Protein AF-A0AAW2HRA9-F1 (afdb_monomer_lite)

Organism: NCBI:txid328185

pLDDT: mean 81.09, std 15.41, range [37.97, 95.75]

Secondary structure (DSSP, 8-state):
-----PPP-----PPPPSS-PPPPGGGS----SS-SS--SS----------TTHHHHHHHHHHHHHTTT-TTTTHHHHHHHHHHHHHHHHHHHHHHHHHH-GGGGTT-SS--HHHHHHHHHHT-

Structure (mmCIF, N/CA/C/O backbone):
data_AF-A0AAW2HRA9-F1
#
_entry.id   AF-A0AAW2HRA9-F1
#
loop_
_atom_site.group_PDB
_atom_site.id
_atom_site.type_symbol
_atom_site.label_atom_id
_atom_site.label_alt_id
_atom_site.label_comp_id
_atom_site.label_asym_id
_atom_site.label_entity_id
_atom_site.label_seq_id
_atom_site.pdbx_PDB_ins_code
_atom_site.Cartn_x
_atom_site.Cartn_y
_atom_site.Cartn_z
_atom_site.occupancy
_atom_site.B_iso_or_equiv
_atom_site.auth_seq_id
_atom_site.auth_comp_id
_atom_site.auth_asym_id
_atom_site.auth_atom_id
_atom_site.pdbx_PDB_model_num
ATOM 1 N N . MET A 1 1 ? -4.086 -24.939 -56.071 1.00 37.97 1 MET A N 1
ATOM 2 C CA . MET A 1 1 ? -3.894 -26.386 -56.312 1.00 37.97 1 MET A CA 1
ATOM 3 C C . MET A 1 1 ? -2.800 -26.894 -55.387 1.00 37.97 1 MET A C 1
ATOM 5 O O . MET A 1 1 ? -1.643 -26.539 -55.559 1.00 37.97 1 MET A O 1
ATOM 9 N N . ASN A 1 2 ? -3.195 -27.669 -54.378 1.00 42.34 2 ASN A N 1
ATOM 10 C CA . ASN A 1 2 ? -2.298 -28.369 -53.461 1.00 42.34 2 ASN A CA 1
ATOM 11 C C . ASN A 1 2 ? -1.465 -29.402 -54.213 1.00 42.34 2 ASN A C 1
ATOM 13 O O . ASN A 1 2 ? -2.060 -30.215 -54.914 1.00 42.34 2 ASN A O 1
ATOM 17 N N . ARG A 1 3 ? -0.152 -29.462 -53.968 1.00 42.09 3 ARG A N 1
ATOM 18 C CA . ARG A 1 3 ? 0.603 -30.725 -53.995 1.00 42.09 3 ARG A CA 1
ATOM 19 C C . ARG A 1 3 ? 1.745 -30.682 -52.981 1.00 42.09 3 ARG A C 1
ATOM 21 O O . ARG A 1 3 ? 2.886 -30.401 -53.319 1.00 42.09 3 ARG A O 1
ATOM 28 N N . PHE A 1 4 ? 1.415 -31.012 -51.736 1.00 44.88 4 PHE A N 1
ATOM 29 C CA . PHE A 1 4 ? 2.378 -31.638 -50.836 1.00 44.88 4 PHE A CA 1
ATOM 30 C C . PHE A 1 4 ? 2.544 -33.088 -51.304 1.00 44.88 4 PHE A C 1
ATOM 32 O O . PHE A 1 4 ? 1.554 -33.815 -51.401 1.00 44.88 4 PHE A O 1
ATOM 39 N N . LYS A 1 5 ? 3.769 -33.513 -51.621 1.00 48.34 5 LYS A N 1
ATOM 40 C CA . LYS A 1 5 ? 4.093 -34.928 -51.834 1.00 48.34 5 LYS A CA 1
ATOM 41 C C . LYS A 1 5 ? 5.304 -35.262 -50.958 1.00 48.34 5 LYS A C 1
ATOM 43 O O . LYS A 1 5 ? 6.399 -34.807 -51.280 1.00 48.34 5 LYS A O 1
ATOM 48 N N . PRO A 1 6 ? 5.131 -35.975 -49.833 1.00 53.81 6 PRO A N 1
ATOM 49 C CA . PRO A 1 6 ? 6.262 -36.382 -49.011 1.00 53.81 6 PRO A CA 1
ATOM 50 C C . PRO A 1 6 ? 7.033 -37.512 -49.717 1.00 53.81 6 PRO A C 1
ATOM 52 O O . PRO A 1 6 ? 6.395 -38.426 -50.252 1.00 53.81 6 PRO A O 1
ATOM 55 N N . PRO A 1 7 ? 8.378 -37.487 -49.741 1.00 51.47 7 PRO A N 1
ATOM 56 C CA . PRO A 1 7 ? 9.144 -38.616 -50.235 1.00 51.47 7 PRO A CA 1
ATOM 57 C C . PRO A 1 7 ? 9.046 -39.806 -49.274 1.00 51.47 7 PRO A C 1
ATOM 59 O O . PRO A 1 7 ? 9.061 -39.693 -48.049 1.00 51.47 7 PRO A O 1
ATOM 62 N N . SER A 1 8 ? 8.900 -40.960 -49.909 1.00 51.50 8 SER A N 1
ATOM 63 C CA . SER A 1 8 ? 8.750 -42.305 -49.380 1.00 51.50 8 SER A CA 1
ATOM 64 C C . SER A 1 8 ? 9.867 -42.727 -48.426 1.00 51.50 8 SER A C 1
ATOM 66 O O . SER A 1 8 ? 11.039 -42.654 -48.779 1.00 51.50 8 SER A O 1
ATOM 68 N N . LYS A 1 9 ? 9.457 -43.257 -47.266 1.00 54.34 9 LYS A N 1
ATOM 69 C CA . LYS A 1 9 ? 10.151 -44.244 -46.419 1.00 54.34 9 LYS A CA 1
ATOM 70 C C . LYS A 1 9 ? 11.686 -44.241 -46.511 1.00 54.34 9 LYS A C 1
ATOM 72 O O . LYS A 1 9 ? 12.278 -45.101 -47.153 1.00 54.34 9 LYS A O 1
ATOM 77 N N . MET A 1 10 ? 12.309 -43.371 -45.727 1.00 39.94 10 MET A N 1
ATOM 78 C CA . MET A 1 10 ? 13.595 -43.674 -45.105 1.00 39.94 10 MET A CA 1
ATOM 79 C C . MET A 1 10 ? 13.368 -43.581 -43.598 1.00 39.94 10 MET A C 1
ATOM 81 O O . MET A 1 10 ? 13.151 -42.499 -43.057 1.00 39.94 10 MET A O 1
ATOM 85 N N . CYS A 1 11 ? 13.304 -44.730 -42.924 1.00 42.09 11 CYS A N 1
ATOM 86 C CA . CYS A 1 11 ? 13.238 -44.780 -41.470 1.00 42.09 11 CYS A CA 1
ATOM 87 C C . CYS A 1 11 ? 14.598 -44.337 -40.923 1.00 42.09 11 CYS A C 1
ATOM 89 O O . CYS A 1 11 ? 15.488 -45.160 -40.727 1.00 42.09 11 CYS A O 1
ATOM 91 N N . MET A 1 12 ? 14.776 -43.037 -40.692 1.00 40.59 12 MET A N 1
ATOM 92 C CA . MET A 1 12 ? 15.856 -42.565 -39.833 1.00 40.59 12 MET A CA 1
ATOM 93 C C . MET A 1 12 ? 15.500 -42.951 -38.395 1.00 40.59 12 MET A C 1
ATOM 95 O O . MET A 1 12 ? 14.722 -42.278 -37.722 1.00 40.59 12 MET A O 1
ATOM 99 N N . VAL A 1 13 ? 16.028 -44.088 -37.941 1.00 52.50 13 VAL A N 1
ATOM 100 C CA . VAL A 1 13 ? 16.053 -44.440 -36.520 1.00 52.50 13 VAL A CA 1
ATOM 101 C C . VAL A 1 13 ? 17.067 -43.508 -35.870 1.00 52.50 13 VAL A C 1
ATOM 103 O O . VAL A 1 13 ? 18.267 -43.765 -35.899 1.00 52.50 13 VAL A O 1
ATOM 106 N N . TYR A 1 14 ? 16.603 -42.384 -35.331 1.00 51.06 14 TYR A N 1
ATOM 107 C CA . TYR A 1 14 ? 17.464 -41.539 -34.514 1.00 51.06 14 TYR A CA 1
ATOM 108 C C . TYR A 1 14 ? 17.772 -42.294 -33.211 1.00 51.06 14 TYR A C 1
ATOM 110 O O . TYR A 1 14 ? 16.828 -42.707 -32.525 1.00 51.06 14 TYR A O 1
ATOM 118 N N . PRO A 1 15 ? 19.050 -42.504 -32.843 1.00 56.41 15 PRO A N 1
ATOM 119 C CA . PRO A 1 15 ? 19.375 -43.017 -31.520 1.00 56.41 15 PRO A CA 1
ATOM 120 C C . PRO A 1 15 ? 18.768 -42.072 -30.478 1.00 56.41 15 PRO A C 1
ATOM 122 O O . PRO A 1 15 ? 18.876 -40.851 -30.601 1.00 56.41 15 PRO A O 1
ATOM 125 N N . LYS A 1 16 ? 18.075 -42.633 -29.478 1.00 58.72 16 LYS A N 1
ATOM 126 C CA . LYS A 1 16 ? 17.461 -41.856 -28.393 1.00 58.72 16 LYS A CA 1
ATOM 127 C C . LYS A 1 16 ? 18.548 -40.984 -27.747 1.00 58.72 16 LYS A C 1
ATOM 129 O O . LYS A 1 16 ? 19.500 -41.553 -27.212 1.00 58.72 16 LYS A O 1
ATOM 134 N N . PRO A 1 17 ? 18.446 -39.644 -27.774 1.00 55.69 17 PRO A N 1
ATOM 135 C CA . PRO A 1 17 ? 19.430 -38.814 -27.102 1.00 55.69 17 PRO A CA 1
ATOM 136 C C . PRO A 1 17 ? 19.332 -39.064 -25.593 1.00 55.69 17 PRO A C 1
ATOM 138 O O . PRO A 1 17 ? 18.263 -38.924 -24.995 1.00 55.69 17 PRO A O 1
ATOM 141 N N . LEU A 1 18 ? 20.452 -39.445 -24.976 1.00 60.88 18 LEU A N 1
ATOM 142 C CA . LEU A 1 18 ? 20.646 -39.447 -23.524 1.00 60.88 18 LEU A CA 1
ATOM 143 C C . LEU A 1 18 ? 20.710 -37.986 -23.034 1.00 60.88 18 LEU A C 1
ATOM 145 O O . LEU A 1 18 ? 21.768 -37.480 -22.682 1.00 60.88 18 LEU A O 1
ATOM 149 N N . GLY A 1 19 ? 19.587 -37.266 -23.100 1.00 69.81 19 GLY A N 1
ATOM 150 C CA . GLY A 1 19 ? 19.487 -35.863 -22.694 1.00 69.81 19 GLY A CA 1
ATOM 151 C C . GLY A 1 19 ? 18.449 -35.065 -23.484 1.00 69.81 19 GLY A C 1
ATOM 152 O O . GLY A 1 19 ? 17.924 -35.515 -24.503 1.00 69.81 19 GLY A O 1
ATOM 153 N N . ARG A 1 20 ? 18.144 -33.848 -23.013 1.00 66.81 20 ARG A N 1
ATOM 154 C CA . ARG A 1 20 ? 17.298 -32.908 -23.764 1.00 66.81 20 ARG A CA 1
ATOM 155 C C . ARG A 1 20 ? 18.063 -32.444 -25.009 1.00 66.81 20 ARG A C 1
ATOM 157 O O . ARG A 1 20 ? 19.054 -31.734 -24.895 1.00 66.81 20 ARG A O 1
ATOM 164 N N . SER A 1 21 ? 17.601 -32.844 -26.189 1.00 70.56 21 SER A N 1
ATOM 165 C CA . SER A 1 21 ? 18.099 -32.360 -27.480 1.00 70.56 21 SER A CA 1
ATOM 166 C C . SER A 1 21 ? 17.742 -30.882 -27.713 1.00 70.56 21 SER A C 1
ATOM 168 O O . SER A 1 21 ? 16.795 -30.367 -27.107 1.00 70.56 21 SER A O 1
ATOM 170 N N . ARG A 1 22 ? 18.480 -30.206 -28.613 1.00 78.69 22 ARG A N 1
ATOM 171 C CA . ARG A 1 22 ? 18.168 -28.838 -29.071 1.00 78.69 22 ARG A CA 1
ATOM 172 C C . ARG A 1 22 ? 16.697 -28.772 -29.488 1.00 78.69 22 ARG A C 1
ATOM 174 O O . ARG A 1 22 ? 16.230 -29.624 -30.242 1.00 78.69 22 ARG A O 1
ATOM 181 N N . GLN A 1 23 ? 15.970 -27.788 -28.967 1.00 76.94 23 GLN A N 1
ATOM 182 C CA . GLN A 1 23 ? 14.591 -27.550 -29.379 1.00 76.94 23 GLN A CA 1
ATOM 183 C C . GLN A 1 23 ? 14.600 -27.022 -30.815 1.00 76.94 23 GLN A C 1
ATOM 185 O O . GLN A 1 23 ? 15.367 -26.119 -31.143 1.00 76.94 23 GLN A O 1
ATOM 190 N N . ASP A 1 24 ? 13.779 -27.621 -31.667 1.00 79.00 24 ASP A N 1
ATOM 191 C CA . ASP A 1 24 ? 13.587 -27.181 -33.043 1.00 79.00 24 ASP A CA 1
ATOM 192 C C . ASP A 1 24 ? 12.545 -26.055 -33.062 1.00 79.00 24 ASP A C 1
ATOM 194 O O . ASP A 1 24 ? 11.390 -26.269 -32.687 1.00 79.00 24 ASP A O 1
ATOM 198 N N . GLU A 1 25 ? 12.951 -24.853 -33.471 1.00 73.31 25 GLU A N 1
ATOM 199 C CA . GLU A 1 25 ? 12.082 -23.670 -33.537 1.00 73.31 25 GLU A CA 1
ATOM 200 C C . GLU A 1 25 ? 10.900 -23.879 -34.495 1.00 73.31 25 GLU A C 1
ATOM 202 O O . GLU A 1 25 ? 9.813 -23.363 -34.248 1.00 73.31 25 GLU A O 1
ATOM 207 N N . SER A 1 26 ? 11.062 -24.708 -35.534 1.00 74.19 26 SER A N 1
ATOM 208 C CA . SER A 1 26 ? 9.992 -25.018 -36.492 1.00 74.19 26 SER A CA 1
ATOM 209 C C . SER A 1 26 ? 8.891 -25.912 -35.905 1.00 74.19 26 SER A C 1
ATOM 211 O O . SER A 1 26 ? 7.760 -25.923 -36.395 1.00 74.19 26 SER A O 1
ATOM 213 N N . ARG A 1 27 ? 9.194 -26.628 -34.814 1.00 77.44 27 ARG A N 1
ATOM 214 C CA . ARG A 1 27 ? 8.250 -27.490 -34.091 1.00 77.44 27 ARG A CA 1
ATOM 215 C C . ARG A 1 27 ? 7.277 -26.691 -33.223 1.00 77.44 27 ARG A C 1
ATOM 217 O O . ARG A 1 27 ? 6.204 -27.196 -32.893 1.00 77.44 27 ARG A O 1
ATOM 224 N N . VAL A 1 28 ? 7.632 -25.463 -32.839 1.00 72.75 28 VAL A N 1
ATOM 225 C CA . VAL A 1 28 ? 6.806 -24.604 -31.983 1.00 72.75 28 VAL A CA 1
ATOM 226 C C . VAL A 1 28 ? 6.184 -23.505 -32.835 1.00 72.75 28 VAL A C 1
ATOM 228 O O . VAL A 1 28 ? 6.857 -22.586 -33.285 1.00 72.75 28 VAL A O 1
ATOM 231 N N . THR A 1 29 ? 4.866 -23.554 -33.035 1.00 73.38 29 THR A N 1
ATOM 232 C CA . THR A 1 29 ? 4.131 -22.466 -33.699 1.00 73.38 29 THR A CA 1
ATOM 233 C C . THR A 1 29 ? 4.008 -21.265 -32.758 1.00 73.38 29 THR A C 1
ATOM 235 O O . THR A 1 29 ? 2.965 -21.031 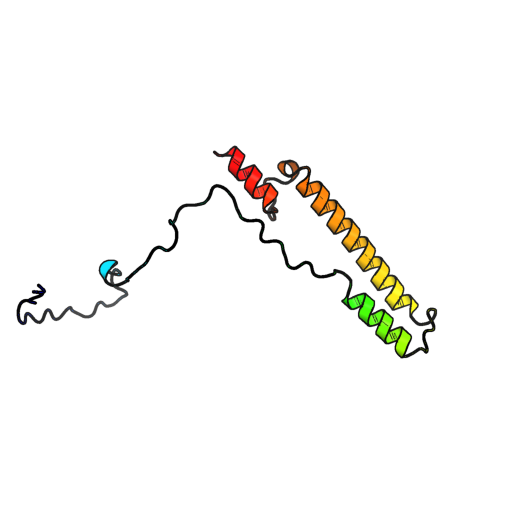-32.146 1.00 73.38 29 THR A O 1
ATOM 238 N N . PHE A 1 30 ? 5.086 -20.499 -32.608 1.00 74.56 30 PHE A N 1
ATOM 239 C CA . PHE A 1 30 ? 5.087 -19.280 -31.811 1.00 74.56 30 PHE A CA 1
ATOM 240 C C . PHE A 1 30 ? 4.509 -18.123 -32.629 1.00 74.56 30 PHE A C 1
ATOM 242 O O . PHE A 1 30 ? 5.139 -17.598 -33.544 1.00 74.56 30 PHE A O 1
ATOM 249 N N . LYS A 1 31 ? 3.278 -17.720 -32.309 1.00 79.88 31 LYS A N 1
ATOM 250 C CA . LYS A 1 31 ? 2.676 -16.507 -32.869 1.00 79.88 31 LYS A CA 1
ATOM 251 C C . LYS A 1 31 ? 2.984 -15.342 -31.940 1.00 79.88 31 LYS A C 1
ATOM 253 O O . LYS A 1 31 ? 2.363 -15.196 -30.889 1.00 79.88 31 LYS A O 1
ATOM 258 N N . ILE A 1 32 ? 3.944 -14.514 -32.336 1.00 79.38 32 ILE A N 1
ATOM 259 C CA . ILE A 1 32 ? 4.301 -13.290 -31.619 1.00 79.38 32 ILE A CA 1
ATOM 260 C C . ILE A 1 32 ? 3.113 -12.322 -31.694 1.00 79.38 32 ILE A C 1
ATOM 262 O O . ILE A 1 32 ? 2.907 -11.667 -32.709 1.00 79.38 32 ILE A O 1
ATOM 266 N N . SER A 1 33 ? 2.315 -12.210 -30.627 1.00 84.12 33 SER A N 1
ATOM 267 C CA . SER A 1 33 ? 1.204 -11.242 -30.593 1.00 84.12 33 SER A CA 1
ATOM 268 C C . SER A 1 33 ? 1.682 -9.791 -30.448 1.00 84.12 33 SER A C 1
ATOM 270 O O . SER A 1 33 ? 0.940 -8.859 -30.743 1.00 84.12 33 SER A O 1
ATOM 272 N N . LYS A 1 34 ? 2.892 -9.593 -29.906 1.00 83.06 34 LYS A N 1
ATOM 273 C CA . LYS A 1 34 ? 3.535 -8.293 -29.667 1.00 83.06 34 LYS A CA 1
ATOM 274 C C . LYS A 1 34 ? 5.039 -8.451 -29.808 1.00 83.06 34 LYS A C 1
ATOM 276 O O . LYS A 1 34 ? 5.581 -9.436 -29.323 1.00 83.06 34 LYS A O 1
ATOM 281 N N . GLU A 1 35 ? 5.689 -7.465 -30.407 1.00 87.62 35 GLU A N 1
ATOM 282 C CA . GLU A 1 35 ? 7.142 -7.448 -30.568 1.00 87.62 35 GLU A CA 1
ATOM 283 C C . GLU A 1 35 ? 7.867 -7.649 -29.231 1.00 87.62 35 GLU A C 1
ATOM 285 O O . GLU A 1 35 ? 7.526 -7.019 -28.225 1.00 87.62 35 GLU A O 1
ATOM 290 N N . LEU A 1 36 ? 8.889 -8.508 -29.238 1.00 88.81 36 LEU A N 1
ATOM 291 C CA . LEU A 1 36 ? 9.729 -8.822 -28.080 1.00 88.81 36 LEU A CA 1
ATOM 292 C C . LEU A 1 36 ? 10.796 -7.741 -27.858 1.00 88.81 36 LEU A C 1
ATOM 294 O O . LEU A 1 36 ? 11.985 -8.028 -27.766 1.00 88.81 36 LEU A O 1
ATOM 298 N N . LYS A 1 37 ? 10.364 -6.481 -27.805 1.00 90.44 37 LYS A N 1
ATOM 299 C CA . LYS A 1 37 ? 11.219 -5.338 -27.491 1.00 90.44 37 LYS A CA 1
ATOM 300 C C . LYS A 1 37 ? 10.703 -4.630 -26.253 1.00 90.44 37 LYS A C 1
ATOM 302 O O . LYS A 1 37 ? 9.489 -4.510 -26.049 1.00 90.44 3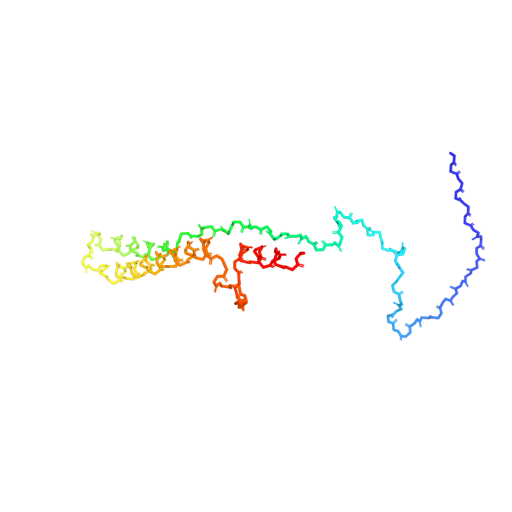7 LYS A O 1
ATOM 307 N N . LEU A 1 38 ? 11.633 -4.164 -25.423 1.00 89.56 38 LEU A N 1
ATOM 308 C CA . LEU A 1 38 ? 11.278 -3.355 -24.269 1.00 89.56 38 LEU A CA 1
ATOM 309 C C . LEU A 1 38 ? 10.591 -2.075 -24.757 1.00 89.56 38 LEU A C 1
ATOM 311 O O . LEU A 1 38 ? 11.005 -1.457 -25.737 1.00 89.56 38 LEU A O 1
ATOM 315 N N . LYS A 1 39 ? 9.502 -1.702 -24.091 1.00 89.56 39 LYS A N 1
ATOM 316 C CA . LYS A 1 39 ? 8.809 -0.448 -24.377 1.00 89.56 39 LYS A CA 1
ATOM 317 C C . LYS A 1 39 ? 9.465 0.687 -23.616 1.00 89.56 39 LYS A C 1
ATOM 319 O O . LYS A 1 39 ? 9.929 0.511 -22.501 1.00 89.56 39 LYS A O 1
ATOM 324 N N . GLU A 1 40 ? 9.354 1.875 -24.183 1.00 90.00 40 GLU A N 1
ATOM 325 C CA . GLU A 1 40 ? 9.878 3.115 -23.607 1.00 90.00 40 GLU A CA 1
ATOM 326 C C . GLU A 1 40 ? 9.154 3.564 -22.330 1.00 90.00 40 GLU A C 1
ATOM 328 O O . GLU A 1 40 ? 9.612 4.472 -21.647 1.00 90.00 40 GLU A O 1
ATOM 333 N N . ARG A 1 41 ? 7.989 2.974 -22.032 1.00 90.75 41 ARG A N 1
ATOM 334 C CA . ARG A 1 41 ? 7.210 3.270 -20.831 1.00 90.75 41 ARG A CA 1
ATOM 335 C C . ARG A 1 41 ? 6.551 2.027 -20.255 1.00 90.75 41 ARG A C 1
ATOM 337 O O . ARG A 1 41 ? 6.009 1.191 -20.988 1.00 90.75 41 ARG A O 1
ATOM 344 N N . VAL A 1 42 ? 6.514 1.978 -18.934 1.00 90.94 42 VAL A N 1
ATOM 345 C CA . VAL A 1 42 ? 5.692 1.073 -18.141 1.00 90.94 42 VAL A CA 1
ATOM 346 C C . VAL A 1 42 ? 4.293 1.668 -18.019 1.00 90.94 42 VAL A C 1
ATOM 348 O O . VAL A 1 42 ? 4.106 2.881 -17.894 1.00 90.94 42 VAL A O 1
ATOM 351 N N . ARG A 1 43 ? 3.280 0.806 -18.099 1.00 88.38 43 ARG A N 1
ATOM 352 C CA . ARG A 1 43 ? 1.895 1.214 -17.856 1.00 88.38 43 ARG A CA 1
ATOM 353 C C . ARG A 1 43 ? 1.688 1.385 -16.358 1.00 88.38 43 ARG A C 1
ATOM 355 O O . ARG A 1 43 ? 2.017 0.478 -15.602 1.00 88.38 43 ARG A O 1
ATOM 362 N N . ASP A 1 44 ? 1.085 2.497 -15.961 1.00 82.50 44 ASP A N 1
ATOM 363 C CA . ASP A 1 44 ? 0.499 2.609 -14.630 1.00 82.50 44 ASP A CA 1
ATOM 364 C C . ASP A 1 44 ? -0.787 1.775 -14.624 1.00 82.50 44 ASP A C 1
ATOM 366 O O . ASP A 1 44 ? -1.818 2.175 -15.171 1.00 82.50 44 ASP A O 1
ATOM 370 N N . VAL A 1 45 ? -0.695 0.544 -14.122 1.00 74.56 45 VAL A N 1
ATOM 371 C CA . VAL A 1 45 ? -1.883 -0.259 -13.843 1.00 74.56 45 VAL A CA 1
ATOM 372 C C . VAL A 1 45 ? -2.422 0.299 -12.541 1.00 74.56 45 VAL A C 1
ATOM 374 O O . VAL A 1 45 ? -1.883 -0.003 -11.480 1.00 74.56 45 VAL A O 1
ATOM 377 N N . GLY A 1 46 ? -3.431 1.168 -12.639 1.00 68.06 46 GLY A N 1
ATOM 378 C CA . GLY A 1 46 ? -4.081 1.752 -11.473 1.00 68.06 46 GLY A CA 1
ATOM 379 C C . GLY A 1 46 ? -4.441 0.641 -10.493 1.00 68.06 46 GLY A C 1
ATOM 380 O O . GLY A 1 46 ? -5.294 -0.191 -10.796 1.00 68.06 46 GLY A O 1
ATOM 381 N N . GLY A 1 47 ? -3.724 0.592 -9.369 1.00 65.56 47 GLY A N 1
ATOM 382 C CA . GLY A 1 47 ? -3.921 -0.438 -8.359 1.00 65.56 47 GLY A CA 1
ATOM 383 C C . GLY A 1 47 ? -5.367 -0.439 -7.877 1.00 65.56 47 GLY A C 1
ATOM 384 O O . GLY A 1 47 ? -6.023 0.610 -7.858 1.00 65.56 47 GLY A O 1
ATOM 385 N N . TYR A 1 48 ? -5.859 -1.618 -7.495 1.00 61.59 48 TYR A N 1
ATOM 386 C CA . TYR A 1 48 ? -7.127 -1.739 -6.788 1.00 61.59 48 TYR A CA 1
ATOM 387 C C . TYR A 1 48 ? -7.072 -0.807 -5.571 1.00 61.59 48 TYR A C 1
ATOM 389 O O . TYR A 1 48 ? -6.188 -0.925 -4.722 1.00 61.59 48 TYR A O 1
ATOM 397 N N . ARG A 1 49 ? -7.938 0.212 -5.556 1.00 68.56 49 ARG A N 1
ATOM 398 C CA . ARG A 1 49 ? -7.999 1.186 -4.466 1.00 68.56 49 ARG A CA 1
ATOM 399 C C . ARG A 1 49 ? -8.777 0.550 -3.326 1.00 68.56 49 ARG A C 1
ATOM 401 O O . ARG A 1 49 ? -9.968 0.805 -3.177 1.00 68.56 49 ARG A O 1
ATOM 408 N N . GLU A 1 50 ? -8.115 -0.313 -2.568 1.00 69.62 50 GLU A N 1
ATOM 409 C CA . GLU A 1 50 ? -8.659 -0.772 -1.296 1.00 69.62 50 GLU A CA 1
ATOM 410 C C . GLU A 1 50 ? -8.829 0.438 -0.385 1.00 69.62 50 GLU A C 1
ATOM 412 O O . GLU A 1 50 ? -7.929 1.270 -0.247 1.00 69.62 50 GLU A O 1
ATOM 417 N N . ASN A 1 51 ? -10.020 0.574 0.190 1.00 80.69 51 ASN A N 1
ATOM 418 C CA . ASN A 1 51 ? -10.256 1.568 1.221 1.00 80.69 51 ASN A CA 1
ATOM 419 C C . ASN A 1 51 ? -9.463 1.117 2.463 1.00 80.69 51 ASN A C 1
ATOM 421 O O . ASN A 1 51 ? -9.763 0.052 3.005 1.00 80.69 51 ASN A O 1
ATOM 425 N N . PRO A 1 52 ? -8.466 1.894 2.915 1.00 82.62 52 PRO A N 1
ATOM 426 C CA . PRO A 1 52 ? -7.413 1.403 3.804 1.00 82.62 52 PRO A CA 1
ATOM 427 C C . PRO A 1 52 ? -7.899 1.019 5.205 1.00 82.62 52 PRO A C 1
ATOM 429 O O . PRO A 1 52 ? -7.236 0.224 5.852 1.00 82.62 52 PRO A O 1
ATOM 432 N N . CYS A 1 53 ? -9.043 1.549 5.651 1.00 94.19 53 CYS A N 1
ATOM 433 C CA . CYS A 1 53 ? -9.537 1.380 7.023 1.00 94.19 53 CYS A CA 1
ATOM 434 C C . CYS A 1 53 ? -10.937 0.748 7.105 1.00 94.19 53 CYS A C 1
ATOM 436 O O . CYS A 1 53 ? -11.704 1.031 8.026 1.00 94.19 53 CYS A O 1
ATOM 438 N N . LEU A 1 54 ? -11.330 -0.059 6.108 1.00 93.81 54 LEU A N 1
ATOM 439 C CA . LEU A 1 54 ? -12.633 -0.746 6.140 1.00 93.81 54 LEU A CA 1
ATOM 440 C C . LEU A 1 54 ? -12.724 -1.785 7.256 1.00 93.81 54 LEU A C 1
ATOM 442 O O . LEU A 1 54 ? -13.808 -2.011 7.789 1.00 93.81 54 LEU A O 1
ATOM 446 N N . PHE A 1 55 ? -11.607 -2.425 7.587 1.00 93.75 55 PHE A N 1
ATOM 447 C CA . PHE A 1 55 ? -11.574 -3.462 8.605 1.00 93.75 55 PHE A CA 1
ATOM 448 C C . PHE A 1 55 ? -11.854 -2.873 9.991 1.00 93.75 55 PHE A C 1
ATOM 450 O O . PHE A 1 55 ? -12.770 -3.313 10.679 1.00 93.75 55 PHE A O 1
ATOM 457 N N . GLU A 1 56 ? -11.161 -1.803 10.356 1.00 94.00 56 GLU A N 1
ATOM 458 C CA . GLU A 1 56 ? -11.331 -1.088 11.619 1.00 94.00 56 GLU A CA 1
ATOM 459 C C . GLU A 1 56 ? -12.736 -0.491 11.721 1.00 94.00 56 GLU A C 1
ATOM 461 O O . GLU A 1 56 ? -13.376 -0.564 12.768 1.00 94.00 56 GLU A O 1
ATOM 466 N N . LEU A 1 57 ? -13.264 0.018 10.603 1.00 93.62 57 LEU A N 1
ATOM 467 C CA . LEU A 1 57 ? -14.644 0.490 10.536 1.00 93.62 57 LEU A CA 1
ATOM 468 C C . LEU A 1 57 ? -15.649 -0.642 10.813 1.00 93.62 57 LEU A C 1
ATOM 470 O O . LEU A 1 57 ? -16.643 -0.433 11.508 1.00 93.62 57 LEU A O 1
ATOM 474 N N . SER A 1 58 ? -15.389 -1.853 10.310 1.00 94.50 58 SER A N 1
ATOM 475 C CA . SER A 1 58 ? -16.243 -3.014 10.579 1.00 94.50 58 SER A CA 1
ATOM 476 C C . SER A 1 58 ? -16.219 -3.440 12.052 1.00 94.50 58 SER A C 1
ATOM 478 O O . SER A 1 58 ? -17.260 -3.823 12.583 1.00 94.50 58 SER A O 1
ATOM 480 N N . LEU A 1 59 ? -15.075 -3.296 12.733 1.00 94.31 59 LEU A N 1
ATOM 481 C CA . LEU A 1 59 ? -14.946 -3.572 14.167 1.00 94.31 59 LEU A CA 1
ATOM 482 C C . LEU A 1 59 ? -15.744 -2.574 15.009 1.00 94.31 59 LEU A C 1
ATOM 484 O O . LEU A 1 59 ? -16.461 -2.987 15.918 1.00 94.31 59 LEU A O 1
ATOM 488 N N . ILE A 1 60 ? -15.698 -1.283 14.659 1.00 94.50 60 ILE A N 1
ATOM 489 C CA . ILE A 1 60 ? -16.528 -0.256 15.305 1.00 94.50 60 ILE A CA 1
ATOM 490 C C . ILE A 1 60 ? -18.008 -0.618 15.174 1.00 94.50 60 ILE A C 1
ATOM 492 O O . ILE A 1 60 ? -18.732 -0.628 16.167 1.00 94.50 60 ILE A O 1
ATOM 496 N N . PHE A 1 61 ? -18.469 -0.956 13.966 1.00 94.06 61 PHE A N 1
ATOM 497 C CA . PHE A 1 61 ? -19.869 -1.333 13.762 1.00 94.06 61 PHE A CA 1
ATOM 498 C C . PHE A 1 61 ? -20.260 -2.607 14.517 1.00 94.06 61 PHE A C 1
ATOM 500 O O . PHE A 1 61 ? -21.388 -2.693 15.003 1.00 94.06 61 PHE A O 1
ATOM 507 N N . GLY A 1 62 ? -19.342 -3.568 14.655 1.00 94.50 62 GLY A N 1
ATOM 508 C CA . GLY A 1 62 ? -19.527 -4.741 15.509 1.00 94.50 62 GLY A CA 1
ATOM 509 C C . GLY A 1 62 ? -19.734 -4.353 16.973 1.00 94.50 62 GLY A C 1
ATOM 510 O O . GLY A 1 62 ? -20.765 -4.685 17.556 1.00 94.50 62 GLY A O 1
ATOM 511 N N . CYS A 1 63 ? -18.815 -3.564 17.532 1.00 94.88 63 CYS A N 1
ATOM 512 C CA . CYS A 1 63 ? -18.884 -3.137 18.928 1.00 94.88 63 CYS A CA 1
ATOM 513 C C . CYS A 1 63 ? -20.133 -2.292 19.225 1.00 94.88 63 CYS A C 1
ATOM 515 O O . CYS A 1 63 ? -20.819 -2.522 20.225 1.00 94.88 63 CYS A O 1
ATOM 517 N N . LEU A 1 64 ? -20.483 -1.350 18.343 1.00 94.62 64 LEU A N 1
ATOM 518 C CA . LEU A 1 64 ? -21.678 -0.520 18.505 1.00 94.62 64 LEU A CA 1
ATOM 519 C C . LEU A 1 64 ? -22.955 -1.364 18.506 1.00 94.62 64 LEU A C 1
ATOM 521 O O . LEU A 1 64 ? -23.861 -1.105 19.296 1.00 94.62 64 LEU A O 1
ATOM 525 N N . LYS A 1 65 ? -23.023 -2.394 17.656 1.00 95.25 65 LYS A N 1
ATOM 526 C CA . LYS A 1 65 ? -24.174 -3.297 17.591 1.00 95.25 65 LYS A CA 1
ATOM 527 C C . LYS A 1 65 ? -24.343 -4.113 18.875 1.00 95.25 65 LYS A C 1
ATOM 529 O O . LYS A 1 65 ? -2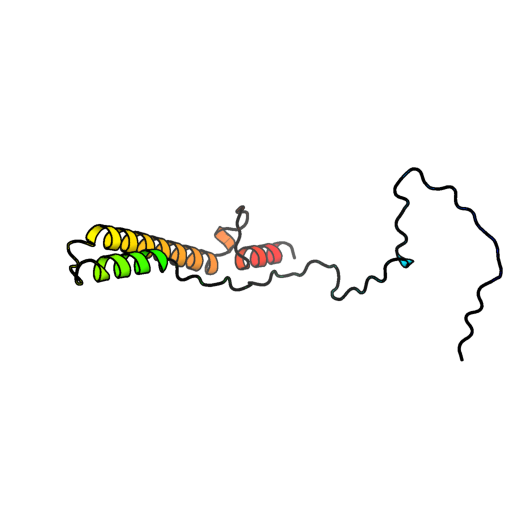5.473 -4.315 19.308 1.00 95.25 65 LYS A O 1
ATOM 534 N N . GLU A 1 66 ? -23.250 -4.573 19.474 1.00 93.38 66 GLU A N 1
ATOM 535 C CA . GLU A 1 66 ? -23.282 -5.364 20.712 1.00 93.38 66 GLU A CA 1
ATOM 536 C C . GLU A 1 66 ? -23.599 -4.512 21.950 1.00 93.38 66 GLU A C 1
ATOM 538 O O . GLU A 1 66 ? -24.245 -4.988 22.880 1.00 93.38 66 GLU A O 1
ATOM 543 N N . ASN A 1 67 ? -23.213 -3.232 21.939 1.00 92.00 67 ASN A N 1
ATOM 544 C CA . ASN A 1 67 ? -23.291 -2.340 23.100 1.00 92.00 67 ASN A CA 1
ATOM 545 C C . ASN A 1 67 ? -24.377 -1.255 22.992 1.00 92.00 67 ASN A C 1
ATOM 547 O O . ASN A 1 67 ? -24.252 -0.198 23.612 1.00 92.00 67 ASN A O 1
ATOM 551 N N . ASN A 1 68 ? -25.441 -1.487 22.212 1.00 91.25 68 ASN A N 1
ATOM 552 C CA . ASN A 1 68 ? -26.551 -0.538 22.012 1.00 91.25 68 ASN A CA 1
ATOM 553 C C . ASN A 1 68 ? -26.089 0.876 21.609 1.00 91.25 68 ASN A C 1
ATOM 555 O O . ASN A 1 68 ? -26.642 1.873 22.070 1.00 91.25 68 ASN A O 1
ATOM 559 N N . PHE A 1 69 ? -25.071 0.959 20.751 1.00 87.81 69 PHE A N 1
ATOM 560 C CA . PHE A 1 69 ? -24.488 2.209 20.258 1.00 87.81 69 PHE A CA 1
ATOM 561 C C . PHE A 1 69 ? -23.892 3.101 21.362 1.00 87.81 69 PHE A C 1
ATOM 563 O O . PHE A 1 69 ? -23.898 4.325 21.260 1.00 87.81 69 PHE A O 1
ATOM 570 N N . ASN A 1 70 ? -23.371 2.499 22.437 1.00 87.56 70 ASN A N 1
ATOM 571 C CA . ASN A 1 70 ? -22.639 3.233 23.462 1.00 87.56 70 ASN A CA 1
ATOM 572 C C . ASN A 1 70 ? -21.169 3.438 23.064 1.00 87.56 70 ASN A C 1
ATOM 574 O O . ASN A 1 70 ? -20.311 2.588 23.314 1.00 87.56 70 ASN A O 1
ATOM 578 N N . ASP A 1 71 ? -20.873 4.616 22.521 1.00 78.88 71 ASP A N 1
ATOM 579 C CA . ASP A 1 71 ? -19.534 5.005 22.058 1.00 78.88 71 ASP A CA 1
ATOM 580 C C . ASP A 1 71 ? -18.446 4.931 23.142 1.00 78.88 71 ASP A C 1
ATOM 582 O O . ASP A 1 71 ? -17.265 4.785 22.831 1.00 78.88 71 ASP A O 1
ATOM 586 N N . ARG A 1 72 ? -18.810 5.027 24.430 1.00 86.50 72 ARG A N 1
ATOM 587 C CA . ARG A 1 72 ? -17.832 4.984 25.531 1.00 86.50 72 ARG A CA 1
ATOM 588 C C . ARG A 1 72 ? -17.222 3.601 25.723 1.00 86.50 72 ARG A C 1
ATOM 590 O O . ARG A 1 72 ? -16.095 3.513 26.195 1.00 86.50 72 ARG A O 1
ATOM 597 N N . VAL A 1 73 ? -17.962 2.546 25.383 1.00 87.75 73 VAL A N 1
ATOM 598 C CA . VAL A 1 73 ? -17.483 1.161 25.498 1.00 87.75 73 VAL A CA 1
ATOM 599 C C . VAL A 1 73 ? -16.548 0.829 24.334 1.00 87.75 73 VAL A C 1
ATOM 601 O O . VAL A 1 73 ? -15.536 0.173 24.540 1.00 87.75 73 VAL A O 1
ATOM 604 N N . CYS A 1 74 ? -16.826 1.372 23.146 1.00 91.75 74 CYS A N 1
ATOM 605 C CA . CYS A 1 74 ? -16.086 1.101 21.910 1.00 91.75 74 CYS A CA 1
ATOM 606 C C . CYS A 1 74 ? -14.892 2.044 21.667 1.00 91.75 74 CYS A C 1
ATOM 608 O O . CYS A 1 74 ? -14.495 2.285 20.524 1.00 91.75 74 CYS A O 1
ATOM 610 N N . GLN A 1 75 ? -14.340 2.654 22.724 1.00 93.00 75 GLN A N 1
ATOM 611 C CA . GLN A 1 75 ? -13.246 3.621 22.576 1.00 93.00 75 GLN A CA 1
ATOM 612 C C . GLN A 1 75 ? -11.980 2.991 21.984 1.00 93.00 75 GLN A C 1
ATOM 614 O O . GLN A 1 75 ? -11.250 3.672 21.267 1.00 93.00 75 GLN A O 1
ATOM 619 N N . GLU A 1 76 ? -11.723 1.710 22.247 1.00 92.19 76 GLU A N 1
ATOM 620 C CA . GLU A 1 76 ? -10.544 1.007 21.735 1.00 92.19 76 GLU A CA 1
ATOM 621 C C . GLU A 1 76 ? -10.605 0.803 20.210 1.00 92.19 76 GLU A C 1
ATOM 623 O O . GLU A 1 76 ? -9.613 0.960 19.499 1.00 92.19 76 GLU A O 1
ATOM 628 N N . GLU A 1 77 ? -11.776 0.482 19.673 1.00 92.50 77 GLU A N 1
ATOM 629 C CA . GLU A 1 77 ? -12.007 0.316 18.239 1.00 92.50 77 GLU A CA 1
ATOM 630 C C . GLU A 1 77 ? -11.939 1.667 17.519 1.00 92.50 77 GLU A C 1
ATOM 632 O O . GLU A 1 77 ? -11.388 1.768 16.419 1.00 92.50 77 GLU A O 1
ATOM 637 N N . VAL A 1 78 ? -12.442 2.725 18.165 1.00 93.81 78 VAL A N 1
ATOM 638 C CA . VAL A 1 78 ? -12.382 4.097 17.646 1.00 93.81 78 VAL A CA 1
ATOM 639 C C . VAL A 1 78 ? -10.942 4.603 17.560 1.00 93.81 78 VAL A C 1
ATOM 641 O O . VAL A 1 78 ? -10.577 5.200 16.544 1.00 93.81 78 VAL A O 1
ATOM 644 N N . THR A 1 79 ? -10.101 4.362 18.570 1.00 94.88 79 THR A N 1
ATOM 645 C CA . THR A 1 79 ? -8.690 4.785 18.526 1.00 94.88 79 THR A CA 1
ATOM 646 C C . THR A 1 79 ? -7.924 4.055 17.426 1.00 94.88 79 THR A C 1
ATOM 648 O O . THR A 1 79 ? -7.250 4.706 16.625 1.00 94.88 79 THR A O 1
ATOM 651 N N . LYS A 1 80 ? -8.115 2.736 17.288 1.00 94.69 80 LYS A N 1
ATOM 652 C CA . LYS A 1 80 ? -7.519 1.940 16.198 1.00 94.69 80 LYS A CA 1
ATOM 653 C C . LYS A 1 80 ? -7.912 2.464 14.814 1.00 94.69 80 LYS A C 1
ATOM 655 O O . LYS A 1 80 ? -7.058 2.599 13.936 1.00 94.69 80 LYS A O 1
ATOM 660 N N . PHE A 1 81 ? -9.183 2.812 14.618 1.00 95.44 81 PHE A N 1
ATOM 661 C CA . PHE A 1 81 ? -9.647 3.407 13.364 1.00 95.44 81 PHE A CA 1
ATOM 662 C C . PHE A 1 81 ? -8.993 4.764 13.079 1.00 95.44 81 PHE A C 1
ATOM 664 O O . PHE A 1 81 ? -8.558 5.013 11.954 1.00 95.44 81 PHE A O 1
ATOM 671 N N . GLN A 1 82 ? -8.898 5.641 14.083 1.00 95.00 82 GLN A N 1
ATOM 672 C CA . GLN A 1 82 ? -8.257 6.949 13.927 1.00 95.00 82 GLN A CA 1
ATOM 673 C C . GLN A 1 82 ? -6.774 6.821 13.566 1.00 95.00 82 GLN A C 1
ATOM 675 O O . GLN A 1 82 ? -6.279 7.568 12.715 1.00 95.00 82 GLN A O 1
ATOM 680 N N . ASP A 1 83 ? -6.079 5.860 14.172 1.00 95.69 83 ASP A N 1
ATOM 681 C CA . ASP A 1 83 ? -4.682 5.570 13.870 1.00 95.69 83 ASP A CA 1
ATOM 682 C C . ASP A 1 83 ? -4.507 5.083 12.426 1.00 95.69 83 ASP A C 1
ATOM 684 O O . ASP A 1 83 ? -3.715 5.673 11.684 1.00 95.69 83 ASP A O 1
ATOM 688 N N . CYS A 1 84 ? -5.316 4.108 11.987 1.00 95.75 84 CYS A N 1
ATOM 689 C CA . CYS A 1 84 ? -5.334 3.664 10.589 1.00 95.75 84 CYS A CA 1
ATOM 690 C C . CYS A 1 84 ? -5.592 4.835 9.634 1.00 95.75 84 CYS A C 1
ATOM 692 O O . CYS A 1 84 ? -4.879 5.022 8.641 1.00 95.75 84 CYS A O 1
ATOM 694 N N . TYR A 1 85 ? -6.597 5.661 9.939 1.00 95.00 85 TYR A N 1
ATOM 695 C CA . TYR A 1 85 ? -6.987 6.766 9.075 1.00 95.00 85 TYR A CA 1
ATOM 696 C C . TYR A 1 85 ? -5.843 7.769 8.908 1.00 95.00 85 TYR A C 1
ATOM 698 O O . TYR A 1 85 ? -5.495 8.134 7.782 1.00 95.00 85 TYR A O 1
ATOM 706 N N . ARG A 1 86 ? -5.197 8.159 10.010 1.00 95.69 86 ARG A N 1
ATOM 707 C CA . ARG A 1 86 ? -4.046 9.068 9.996 1.00 95.69 86 ARG A CA 1
ATOM 708 C C . ARG A 1 86 ? -2.893 8.515 9.162 1.00 95.69 86 ARG A C 1
ATOM 710 O O . ARG A 1 86 ? -2.314 9.252 8.362 1.00 95.69 86 ARG A O 1
ATOM 717 N N . ASP A 1 87 ? -2.561 7.240 9.321 1.00 94.62 87 ASP A N 1
ATOM 718 C CA . ASP A 1 87 ? -1.448 6.636 8.590 1.00 94.62 87 ASP A CA 1
ATOM 719 C C . ASP A 1 87 ? -1.766 6.481 7.098 1.00 94.62 87 ASP A C 1
ATOM 721 O O . ASP A 1 87 ? -0.911 6.747 6.248 1.00 94.62 87 ASP A O 1
ATOM 725 N N . SER A 1 88 ? -3.024 6.194 6.759 1.00 93.19 88 SER A N 1
ATOM 726 C CA . SER A 1 88 ? -3.487 6.172 5.371 1.00 93.19 88 SER A CA 1
ATOM 727 C C . SER A 1 88 ? -3.399 7.546 4.694 1.00 93.19 88 SER A C 1
ATOM 729 O O . SER A 1 88 ? -2.983 7.651 3.535 1.00 93.19 88 SER A O 1
ATOM 731 N N . MET A 1 89 ? -3.713 8.619 5.428 1.00 93.31 89 MET A N 1
ATOM 732 C CA . MET A 1 89 ? -3.602 9.991 4.934 1.00 93.31 89 MET A CA 1
ATOM 733 C C . MET A 1 89 ? -2.141 10.366 4.677 1.00 93.31 89 MET A C 1
ATOM 735 O O . MET A 1 89 ? -1.817 10.853 3.594 1.00 93.31 89 MET A O 1
ATOM 739 N N . ARG A 1 90 ? -1.234 10.027 5.602 1.00 94.38 90 ARG A N 1
ATOM 740 C CA . ARG A 1 90 ? 0.216 10.215 5.415 1.00 94.38 90 ARG A CA 1
ATOM 741 C C . ARG A 1 90 ? 0.748 9.429 4.213 1.00 94.38 90 ARG A C 1
ATOM 743 O O . ARG A 1 90 ? 1.506 9.960 3.398 1.00 94.38 90 ARG A O 1
ATOM 750 N N . ALA A 1 91 ? 0.338 8.172 4.051 1.00 90.50 91 ALA A N 1
ATOM 751 C CA . ALA A 1 91 ? 0.728 7.353 2.903 1.00 90.50 91 ALA A CA 1
ATOM 752 C C . ALA A 1 91 ? 0.239 7.964 1.575 1.00 90.50 91 ALA A C 1
ATOM 754 O O . ALA A 1 91 ? 0.973 8.010 0.587 1.00 90.50 91 ALA A O 1
ATOM 755 N N . ARG A 1 92 ? -0.980 8.509 1.549 1.00 89.94 92 ARG A N 1
ATOM 756 C CA . ARG A 1 92 ? -1.518 9.203 0.375 1.00 89.94 92 ARG A CA 1
ATOM 757 C C . ARG A 1 92 ? -0.735 10.473 0.042 1.00 89.94 92 ARG A C 1
ATOM 759 O O . ARG A 1 92 ? -0.408 10.688 -1.125 1.00 89.94 92 ARG A O 1
ATOM 766 N N . GLU A 1 93 ? -0.422 11.292 1.040 1.00 92.25 93 GLU A N 1
ATOM 767 C CA . GLU A 1 93 ? 0.366 12.514 0.861 1.00 92.25 93 GLU A CA 1
ATOM 768 C C . GLU A 1 93 ? 1.766 12.202 0.332 1.00 92.25 93 GLU A C 1
ATOM 770 O O . GLU A 1 93 ? 2.200 12.793 -0.655 1.00 92.25 93 GLU A O 1
ATOM 775 N N . THR A 1 94 ? 2.455 11.222 0.919 1.00 90.50 94 THR A N 1
ATOM 776 C CA . THR A 1 94 ? 3.786 10.801 0.449 1.00 90.50 94 THR A CA 1
ATOM 777 C C . THR A 1 94 ? 3.754 10.290 -0.991 1.00 90.50 94 THR A C 1
ATOM 779 O O . THR A 1 94 ? 4.592 10.696 -1.797 1.00 90.50 94 THR A O 1
ATOM 7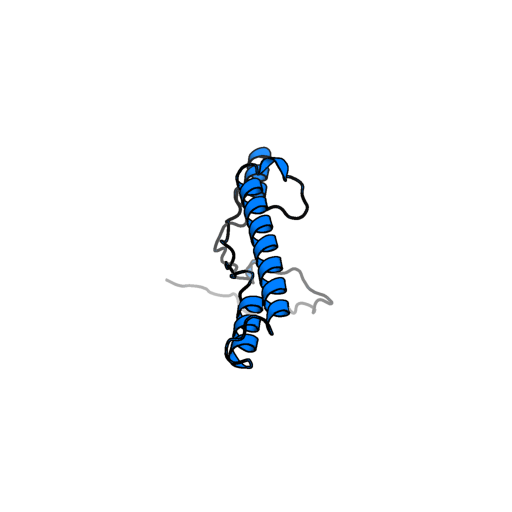82 N N . LEU A 1 95 ? 2.763 9.476 -1.370 1.00 88.81 95 LEU A N 1
ATOM 783 C CA . LEU A 1 95 ? 2.575 9.050 -2.760 1.00 88.81 95 LEU A CA 1
ATOM 784 C C . LEU A 1 95 ? 2.298 10.231 -3.697 1.00 88.81 95 LEU A C 1
ATOM 786 O O . LEU A 1 95 ? 2.808 10.258 -4.817 1.00 88.81 95 LEU A O 1
ATOM 790 N N . GLN A 1 96 ? 1.513 11.215 -3.260 1.00 89.56 96 GLN A N 1
ATOM 791 C CA . GLN A 1 96 ? 1.257 12.420 -4.042 1.00 89.56 96 GLN A CA 1
ATOM 792 C C . GLN A 1 96 ? 2.536 13.241 -4.242 1.00 89.56 96 GLN A C 1
ATOM 794 O O . GLN A 1 96 ? 2.826 13.639 -5.367 1.00 89.56 96 GLN A O 1
ATOM 799 N N . GLN A 1 97 ? 3.345 13.420 -3.197 1.00 89.88 97 GLN A N 1
ATOM 800 C CA . GLN A 1 97 ? 4.637 14.105 -3.292 1.00 89.88 97 GLN A CA 1
ATOM 801 C C . GLN A 1 97 ? 5.606 13.384 -4.237 1.00 89.88 97 GLN A C 1
ATOM 803 O O . GLN A 1 97 ? 6.258 14.029 -5.058 1.00 89.88 97 GLN A O 1
ATOM 808 N N . ARG A 1 98 ? 5.649 12.046 -4.192 1.00 89.50 98 ARG A N 1
ATOM 809 C CA . ARG A 1 98 ? 6.434 11.224 -5.132 1.00 89.50 98 ARG A CA 1
ATOM 810 C C . ARG A 1 98 ? 5.985 11.401 -6.580 1.00 89.50 98 ARG A C 1
ATOM 812 O O . ARG A 1 98 ? 6.814 11.466 -7.478 1.00 89.50 98 ARG A O 1
ATOM 819 N N . ARG A 1 99 ? 4.676 11.524 -6.819 1.00 86.19 99 ARG A N 1
ATOM 820 C CA . ARG A 1 99 ? 4.132 11.778 -8.164 1.00 86.19 99 ARG A CA 1
ATOM 821 C C . ARG A 1 99 ? 4.486 13.164 -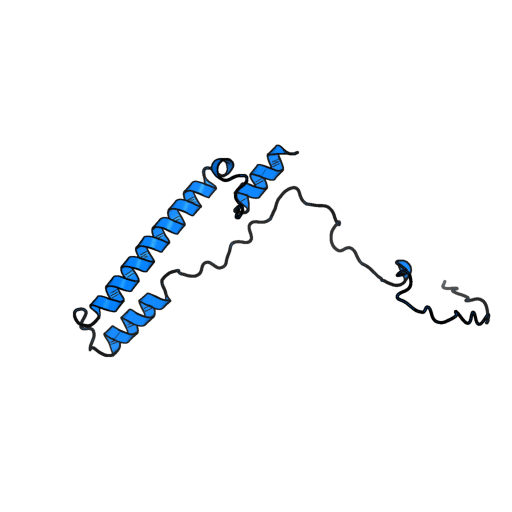8.697 1.00 86.19 99 ARG A C 1
ATOM 823 O O . ARG A 1 99 ? 4.688 13.284 -9.898 1.00 86.19 99 ARG A O 1
ATOM 830 N N . LEU A 1 100 ? 4.531 14.179 -7.832 1.00 89.25 100 LEU A N 1
ATOM 831 C CA . LEU A 1 100 ? 4.911 15.545 -8.210 1.00 89.25 100 LEU A CA 1
ATOM 832 C C . LEU A 1 100 ? 6.416 15.667 -8.466 1.00 89.25 100 LEU A C 1
ATOM 834 O O . LEU A 1 100 ? 6.822 16.357 -9.393 1.00 89.25 100 LEU A O 1
ATOM 838 N N . ASN A 1 101 ? 7.231 14.969 -7.671 1.00 88.38 101 ASN A N 1
ATOM 839 C CA . ASN A 1 101 ? 8.690 15.030 -7.730 1.00 88.38 101 ASN A CA 1
ATOM 840 C C . ASN A 1 101 ? 9.311 13.632 -7.925 1.00 88.38 101 ASN A C 1
ATOM 842 O O . ASN A 1 101 ? 10.023 13.149 -7.039 1.00 88.38 101 ASN A O 1
ATOM 846 N N . PRO A 1 102 ? 9.083 12.976 -9.079 1.00 83.56 102 PRO A N 1
ATOM 847 C CA . PRO A 1 102 ? 9.552 11.610 -9.329 1.00 83.56 102 PRO A CA 1
ATOM 848 C C . PRO A 1 102 ? 11.084 11.495 -9.326 1.00 83.56 102 PRO A C 1
ATOM 850 O O . PRO A 1 102 ? 11.630 10.486 -8.894 1.00 83.56 102 PRO A O 1
ATOM 853 N N . MET A 1 103 ? 11.790 12.558 -9.722 1.00 82.81 103 MET A N 1
ATOM 854 C CA . MET A 1 103 ? 13.259 12.608 -9.776 1.00 82.81 103 MET A CA 1
ATOM 855 C C . MET A 1 103 ? 13.940 12.313 -8.435 1.00 82.81 103 MET A C 1
ATOM 857 O O . MET A 1 103 ? 15.017 11.729 -8.402 1.00 82.81 103 MET A O 1
ATOM 861 N N . LYS A 1 104 ? 13.303 12.680 -7.317 1.00 86.25 104 LYS A N 1
ATOM 862 C CA . LYS A 1 104 ? 13.874 12.531 -5.971 1.00 86.25 104 LYS A CA 1
ATOM 863 C C . LYS A 1 104 ? 14.036 11.067 -5.539 1.00 86.25 104 LYS A C 1
ATOM 865 O O . LYS A 1 104 ? 14.820 10.782 -4.640 1.00 86.25 104 LYS A O 1
ATOM 870 N N . TYR A 1 105 ? 13.280 10.157 -6.145 1.00 82.50 105 TYR A N 1
ATOM 871 C CA . TYR A 1 105 ? 13.152 8.765 -5.706 1.00 82.50 105 TYR A CA 1
ATOM 872 C C . TYR A 1 105 ? 13.709 7.762 -6.729 1.00 82.50 105 TYR A C 1
ATOM 874 O O . TYR A 1 105 ? 13.547 6.547 -6.565 1.00 82.50 105 TYR A O 1
ATOM 882 N N . ILE A 1 106 ? 14.373 8.262 -7.776 1.00 84.06 106 ILE A N 1
ATOM 883 C CA . ILE A 1 106 ? 15.047 7.446 -8.788 1.00 84.06 106 ILE A CA 1
ATOM 884 C C . ILE A 1 106 ? 16.221 6.707 -8.139 1.00 84.06 106 ILE A C 1
ATOM 886 O O . ILE A 1 106 ? 17.004 7.296 -7.398 1.00 84.06 106 ILE A O 1
ATOM 890 N N . GLY A 1 107 ? 16.325 5.403 -8.406 1.00 81.25 107 GLY A N 1
ATOM 891 C CA . GLY A 1 107 ? 17.341 4.530 -7.805 1.00 81.25 107 GLY A CA 1
ATOM 892 C C . GLY A 1 107 ? 16.931 3.900 -6.471 1.00 81.25 107 GLY A C 1
ATOM 893 O O . GLY A 1 107 ? 17.739 3.210 -5.859 1.00 81.25 107 GLY A O 1
ATOM 894 N N . SER A 1 108 ? 15.687 4.099 -6.021 1.00 83.56 108 SER A N 1
ATOM 895 C CA . SER A 1 108 ? 15.133 3.348 -4.889 1.00 83.56 108 SER A CA 1
ATOM 896 C C . SER A 1 108 ? 14.741 1.918 -5.287 1.00 83.56 108 SER A C 1
ATOM 898 O O . SER A 1 108 ? 14.302 1.678 -6.411 1.00 83.56 108 SER A O 1
ATOM 900 N N . ASP A 1 109 ? 14.817 0.969 -4.347 1.00 82.44 109 ASP A N 1
ATOM 901 C CA . ASP A 1 109 ? 14.446 -0.439 -4.589 1.00 82.44 109 ASP A CA 1
ATOM 902 C C . ASP A 1 109 ? 12.976 -0.622 -5.012 1.00 82.44 109 ASP A C 1
ATOM 904 O O . ASP A 1 109 ? 12.615 -1.608 -5.655 1.00 82.44 109 ASP A O 1
ATOM 908 N 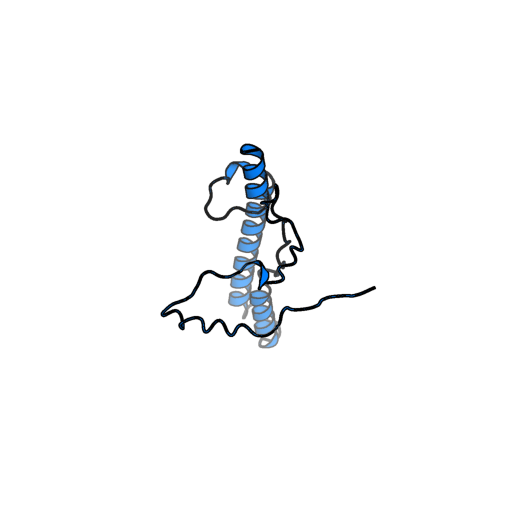N . LYS A 1 110 ? 12.097 0.320 -4.641 1.00 82.81 110 LYS A N 1
ATOM 909 C CA . LYS A 1 110 ? 10.652 0.282 -4.917 1.00 82.81 110 LYS A CA 1
ATOM 910 C C . LYS A 1 110 ? 10.190 1.588 -5.560 1.00 82.81 110 LYS A C 1
ATOM 912 O O . LYS A 1 110 ? 9.609 2.459 -4.898 1.00 82.81 110 LYS A O 1
ATOM 917 N N . MET A 1 111 ? 10.439 1.701 -6.862 1.00 84.94 111 MET A N 1
ATOM 918 C CA . MET A 1 111 ? 9.989 2.828 -7.678 1.00 84.94 111 MET A CA 1
ATOM 919 C C . MET A 1 111 ? 8.531 2.673 -8.127 1.00 84.94 111 MET A C 1
ATOM 921 O O . MET A 1 111 ? 8.089 1.588 -8.509 1.00 84.94 111 MET A O 1
ATOM 925 N N . ILE A 1 112 ? 7.779 3.775 -8.113 1.00 89.06 112 ILE A N 1
ATOM 926 C CA . ILE A 1 112 ? 6.441 3.824 -8.724 1.00 89.06 112 ILE A CA 1
ATOM 927 C C . ILE A 1 112 ? 6.557 3.936 -10.256 1.00 89.06 112 ILE A C 1
ATOM 929 O O . ILE A 1 112 ? 7.566 4.436 -10.757 1.00 89.06 112 ILE A O 1
ATOM 933 N N . PRO A 1 113 ? 5.527 3.545 -11.035 1.00 90.25 113 PRO A N 1
ATOM 934 C CA . PRO A 1 113 ? 5.593 3.568 -12.501 1.00 90.25 113 PRO A CA 1
ATOM 935 C C . PRO A 1 113 ? 6.021 4.916 -13.096 1.00 90.25 113 PRO A C 1
ATOM 937 O O . PRO A 1 113 ? 6.742 4.946 -14.089 1.00 90.25 113 PRO A O 1
ATOM 940 N N . ASN A 1 114 ? 5.626 6.031 -12.475 1.00 88.81 114 ASN A N 1
ATOM 941 C CA . ASN A 1 114 ? 6.038 7.365 -12.912 1.00 88.81 114 ASN A CA 1
ATOM 942 C C . ASN A 1 114 ? 7.548 7.590 -12.750 1.00 88.81 114 ASN A C 1
ATOM 944 O O . ASN A 1 114 ? 8.173 8.106 -13.665 1.00 88.81 114 ASN A O 1
ATOM 948 N N . GLU A 1 115 ? 8.140 7.158 -11.635 1.00 90.62 115 GLU A N 1
ATOM 949 C CA . GLU A 1 115 ? 9.583 7.276 -11.381 1.00 90.62 115 GLU A CA 1
ATOM 950 C C . GLU A 1 115 ? 10.389 6.424 -12.369 1.00 90.62 115 GLU A C 1
ATOM 952 O O . GLU A 1 115 ? 11.373 6.896 -12.929 1.00 90.62 115 GLU A O 1
ATOM 957 N N . ILE A 1 116 ? 9.923 5.204 -12.665 1.00 90.69 116 ILE A N 1
ATOM 958 C CA . ILE A 1 116 ? 10.542 4.327 -13.674 1.00 90.69 116 ILE A CA 1
ATOM 959 C C . ILE A 1 116 ? 10.456 4.959 -15.068 1.00 90.69 116 ILE A C 1
ATOM 961 O O . ILE A 1 116 ? 11.421 4.931 -15.827 1.00 90.69 116 ILE A O 1
ATOM 965 N N . ASN A 1 117 ? 9.307 5.540 -15.414 1.00 91.50 117 ASN A N 1
ATOM 966 C CA . ASN A 1 117 ? 9.118 6.195 -16.704 1.00 91.50 117 ASN A CA 1
ATOM 967 C C . ASN A 1 117 ? 10.003 7.435 -16.858 1.00 91.50 117 ASN A C 1
ATOM 969 O O . ASN A 1 117 ? 10.516 7.670 -17.950 1.00 91.50 117 ASN A O 1
ATOM 973 N N . GLU A 1 118 ? 10.208 8.208 -15.791 1.00 90.94 118 GLU A N 1
ATOM 974 C CA . GLU A 1 118 ? 11.178 9.304 -15.805 1.00 90.94 118 GLU A CA 1
ATOM 975 C C . GLU A 1 118 ? 12.614 8.790 -15.934 1.00 90.94 118 GLU A C 1
ATOM 977 O O . GLU A 1 118 ? 13.378 9.309 -16.743 1.00 90.94 118 GLU A O 1
ATOM 982 N N . MET A 1 119 ? 12.968 7.720 -15.219 1.00 90.31 119 MET A N 1
ATOM 983 C CA . MET A 1 119 ? 14.275 7.077 -15.356 1.00 90.31 119 MET A CA 1
ATOM 984 C C . MET A 1 119 ? 14.521 6.606 -16.799 1.00 90.31 119 MET A C 1
ATOM 986 O O . MET A 1 119 ? 15.580 6.874 -17.357 1.00 90.31 119 MET A O 1
ATOM 990 N N . PHE A 1 120 ? 13.543 5.970 -17.451 1.00 90.94 120 PHE A N 1
ATOM 991 C CA . PHE A 1 120 ? 13.663 5.551 -18.854 1.00 90.94 120 PHE A CA 1
ATOM 992 C C . PHE A 1 120 ? 13.889 6.715 -19.825 1.00 90.94 120 PHE A C 1
ATOM 994 O O . PHE A 1 120 ? 14.506 6.512 -20.867 1.00 90.94 120 PHE A O 1
ATOM 1001 N N . ARG A 1 121 ? 13.435 7.933 -19.503 1.00 89.69 121 ARG A N 1
ATOM 1002 C CA . ARG A 1 121 ? 13.711 9.120 -20.328 1.00 89.69 121 ARG A CA 1
ATOM 1003 C C . ARG A 1 121 ? 15.155 9.600 -20.227 1.00 89.69 121 ARG A C 1
ATOM 1005 O O . ARG A 1 121 ? 15.615 10.233 -21.166 1.00 89.69 121 ARG A O 1
ATOM 1012 N N . MET A 1 122 ? 15.857 9.310 -19.131 1.00 87.25 122 MET A N 1
ATOM 1013 C CA . MET A 1 122 ? 17.255 9.725 -18.957 1.00 87.25 122 MET A CA 1
ATOM 1014 C C . MET A 1 122 ? 18.226 8.959 -19.857 1.00 87.25 122 MET A C 1
ATOM 1016 O O . MET A 1 122 ? 19.250 9.505 -20.245 1.00 87.25 122 MET A O 1
ATOM 1020 N N . PHE A 1 123 ? 17.921 7.693 -20.151 1.00 85.88 123 PHE A N 1
ATOM 1021 C CA . PHE A 1 123 ? 18.804 6.775 -20.884 1.00 85.88 123 PHE A CA 1
ATOM 1022 C C . PHE A 1 123 ? 18.410 6.597 -22.355 1.00 85.88 123 PHE A C 1
ATOM 1024 O O . PHE A 1 123 ? 18.858 5.649 -23.002 1.00 85.88 123 PHE A O 1
ATOM 1031 N N . LYS A 1 124 ? 17.520 7.457 -22.848 1.00 69.62 124 LYS A N 1
ATOM 1032 C CA . LYS A 1 124 ? 17.095 7.475 -24.244 1.00 69.62 124 LYS A CA 1
ATOM 1033 C C . LYS A 1 124 ? 18.061 8.243 -25.130 1.00 69.62 124 LYS A C 1
ATOM 1035 O O . LYS A 1 124 ? 18.614 9.255 -24.651 1.00 69.62 124 LYS A O 1
#

Sequence (124 aa):
MNRFKPPSKMCMVYPKPLGRSRQDESRVTFKISKELKLKERVRDVGGYRENPCLFELSLIFGCLKENNFNDRVCQEEVTKFQDCYRDSMRARETLQQRRLNPMKYIGSDKMIPNEINEMFRMFK

InterPro domains:
  IPR009069 Cysteine alpha-hairpin motif superfamily [SSF47072] (50-93)
  IPR010625 CHCH [PF06747] (53-86)
  IPR033620 Small ribosomal subunit protein mS37, metazoan [PTHR31278] (17-123)

Radius of gyration: 30.24 Å; chains: 1; bounding box: 47×60×82 Å

Foldseek 3Di:
DDDDDDDDDDPPPDDDDPDDDDDDPVVDPDDCPDDPDDDLADDQPPDDPDPQQVPLVVVLVVVCVVVVNPVVVCVVSVVVSVVSVVVVVVVVVVVVVCLVCVVVCAPPPDHHRNVVSVVSVVVD